Protein AF-A0A355SJ82-F1 (afdb_monomer)

Radius of gyration: 12.93 Å; Cα contacts (8 Å, |Δi|>4): 85; chains: 1; bounding box: 27×24×41 Å

Structure (mmCIF, N/CA/C/O backbone):
data_AF-A0A355SJ82-F1
#
_entry.id   AF-A0A355SJ82-F1
#
loop_
_atom_site.group_PDB
_atom_site.id
_atom_site.type_symbol
_atom_site.label_atom_id
_atom_site.label_alt_id
_atom_site.label_comp_id
_atom_site.label_asym_id
_atom_site.label_entity_id
_atom_site.label_seq_id
_atom_site.pdbx_PDB_ins_code
_atom_site.Cartn_x
_atom_site.Cartn_y
_atom_site.Cartn_z
_atom_site.occupancy
_atom_site.B_iso_or_equiv
_atom_site.auth_seq_id
_atom_site.auth_comp_id
_atom_site.auth_asym_id
_atom_site.auth_atom_id
_atom_site.pdbx_PDB_model_num
ATOM 1 N N . MET A 1 1 ? 6.843 -8.338 -15.023 1.00 78.12 1 MET A N 1
ATOM 2 C CA . MET A 1 1 ? 7.76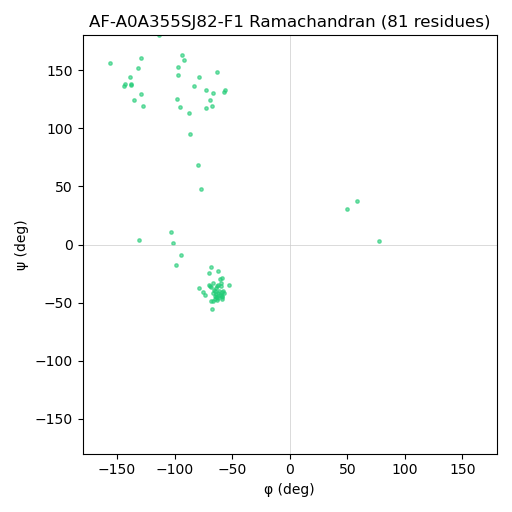0 -8.372 -13.863 1.00 78.12 1 MET A CA 1
ATOM 3 C C . MET A 1 1 ? 7.111 -7.541 -12.764 1.00 78.12 1 MET A C 1
ATOM 5 O O . MET A 1 1 ? 6.442 -6.574 -13.101 1.00 78.12 1 MET A O 1
ATOM 9 N N . GLU A 1 2 ? 7.213 -7.941 -11.497 1.00 85.06 2 GLU A N 1
ATOM 10 C CA . GLU A 1 2 ? 6.480 -7.305 -10.390 1.00 85.06 2 GLU A CA 1
ATOM 11 C C . GLU A 1 2 ? 7.439 -6.961 -9.246 1.00 85.06 2 GLU A C 1
ATOM 13 O O . GLU A 1 2 ? 8.186 -7.824 -8.787 1.00 85.06 2 GLU A O 1
ATOM 18 N N . ALA A 1 3 ? 7.392 -5.718 -8.766 1.00 91.25 3 ALA A N 1
ATOM 19 C CA . ALA A 1 3 ? 8.076 -5.296 -7.549 1.00 91.25 3 ALA A CA 1
ATOM 20 C C . ALA A 1 3 ? 7.099 -5.311 -6.365 1.00 91.25 3 ALA A C 1
ATOM 22 O O . ALA A 1 3 ? 5.914 -5.011 -6.515 1.00 91.25 3 ALA A O 1
ATOM 23 N N . LYS A 1 4 ? 7.593 -5.637 -5.167 1.00 93.12 4 LYS A N 1
ATOM 24 C CA . LYS A 1 4 ? 6.780 -5.674 -3.943 1.00 93.12 4 LYS A CA 1
ATOM 25 C C . LYS A 1 4 ? 7.448 -4.934 -2.791 1.00 93.12 4 LYS A C 1
ATOM 27 O O . LYS A 1 4 ? 8.673 -4.899 -2.686 1.00 93.12 4 LYS A O 1
ATOM 32 N N . ALA A 1 5 ? 6.626 -4.408 -1.891 1.00 94.94 5 ALA A N 1
ATOM 33 C CA . ALA A 1 5 ? 7.039 -3.894 -0.591 1.00 94.94 5 ALA A CA 1
ATOM 34 C C . ALA A 1 5 ? 6.016 -4.318 0.468 1.00 94.94 5 ALA A C 1
ATOM 36 O O . ALA A 1 5 ? 4.820 -4.392 0.189 1.00 94.94 5 ALA A O 1
ATOM 37 N N . ILE A 1 6 ? 6.488 -4.624 1.678 1.00 95.12 6 ILE A N 1
ATOM 38 C CA . ILE A 1 6 ? 5.652 -5.120 2.778 1.00 95.12 6 ILE A CA 1
ATOM 39 C C . ILE A 1 6 ? 6.040 -4.375 4.054 1.00 95.12 6 ILE A C 1
ATOM 41 O O . ILE A 1 6 ? 7.198 -4.415 4.463 1.00 95.12 6 ILE A O 1
ATOM 45 N N . ALA A 1 7 ? 5.066 -3.745 4.711 1.00 94.50 7 ALA A N 1
ATOM 46 C CA . ALA A 1 7 ? 5.225 -3.235 6.070 1.00 94.50 7 ALA A CA 1
ATOM 47 C C . ALA A 1 7 ? 4.694 -4.265 7.072 1.00 94.50 7 ALA A C 1
ATOM 49 O O . ALA A 1 7 ? 3.511 -4.602 7.055 1.00 94.50 7 ALA A O 1
ATOM 50 N N . LYS A 1 8 ? 5.570 -4.761 7.949 1.00 93.12 8 LYS A N 1
ATOM 51 C CA . LYS A 1 8 ? 5.214 -5.713 9.010 1.00 93.12 8 LYS A CA 1
ATOM 52 C C . LYS A 1 8 ? 4.980 -4.983 10.334 1.00 93.12 8 LYS A C 1
ATOM 54 O O . LYS A 1 8 ? 5.562 -3.929 10.569 1.00 93.12 8 LYS A O 1
ATOM 59 N N . TYR A 1 9 ? 4.144 -5.568 11.194 1.00 90.56 9 TYR A N 1
ATOM 60 C CA . TYR A 1 9 ? 3.858 -5.074 12.552 1.00 90.56 9 TYR A CA 1
ATOM 61 C C . TYR A 1 9 ? 3.292 -3.645 12.609 1.00 90.56 9 TYR A C 1
ATOM 63 O O . TYR A 1 9 ? 3.588 -2.861 13.511 1.00 90.56 9 TYR A O 1
ATOM 71 N N . VAL A 1 10 ? 2.445 -3.302 11.637 1.00 91.38 10 VAL A N 1
ATOM 72 C CA . VAL A 1 10 ? 1.741 -2.019 11.610 1.00 91.38 10 VAL A CA 1
ATOM 73 C C . VAL A 1 10 ? 0.704 -1.981 12.733 1.00 91.38 10 VAL A C 1
ATOM 75 O O . VAL A 1 10 ? -0.182 -2.828 12.797 1.00 91.38 10 VAL A O 1
ATOM 78 N N . ARG A 1 11 ? 0.774 -0.965 13.602 1.00 90.12 11 ARG A N 1
ATOM 79 C CA . ARG A 1 11 ? -0.140 -0.774 14.747 1.00 90.12 11 ARG A CA 1
ATOM 80 C C . ARG A 1 11 ? -1.513 -0.218 14.338 1.00 90.12 11 ARG A C 1
ATOM 82 O O . ARG A 1 11 ? -2.005 0.746 14.917 1.00 90.12 11 ARG A O 1
ATOM 89 N N . ILE A 1 12 ? -2.131 -0.795 13.311 1.00 91.00 12 ILE A N 1
ATOM 90 C CA . ILE A 1 12 ? -3.476 -0.448 12.841 1.00 91.00 12 ILE A CA 1
ATOM 91 C C . ILE A 1 12 ? -4.219 -1.743 12.515 1.00 91.00 12 ILE A C 1
ATOM 93 O O . ILE A 1 12 ? -3.668 -2.632 11.876 1.00 91.00 12 ILE A O 1
ATOM 97 N N . SER A 1 13 ? -5.491 -1.830 12.916 1.00 91.50 13 SER A N 1
ATOM 98 C CA . SER A 1 13 ? -6.343 -2.969 12.559 1.00 91.50 13 SER A CA 1
ATOM 99 C C . SER A 1 13 ? -6.406 -3.155 11.031 1.00 91.50 13 SER A C 1
ATOM 101 O O . SER A 1 13 ? -6.708 -2.181 10.324 1.00 91.50 13 SER A O 1
ATOM 103 N N . PRO A 1 14 ? -6.231 -4.387 10.515 1.00 93.12 14 PRO A N 1
ATOM 104 C CA . PRO A 1 14 ? -6.278 -4.681 9.080 1.00 93.12 14 PRO A CA 1
ATOM 105 C C . PRO A 1 14 ? -7.551 -4.171 8.406 1.00 93.12 14 PRO A C 1
ATOM 107 O O . PRO A 1 14 ? -7.514 -3.657 7.289 1.00 93.12 14 PRO A O 1
ATOM 110 N N . ARG A 1 15 ? -8.687 -4.198 9.116 1.00 92.69 15 ARG A N 1
ATOM 111 C CA . ARG A 1 15 ? -9.970 -3.678 8.624 1.00 92.69 15 ARG A CA 1
ATOM 112 C C . ARG A 1 15 ? -9.906 -2.193 8.248 1.00 92.69 15 ARG A C 1
ATOM 114 O O . ARG A 1 15 ? -10.472 -1.809 7.228 1.00 92.69 15 ARG A O 1
ATOM 121 N N . LYS A 1 16 ? -9.221 -1.357 9.040 1.00 91.94 16 LYS A N 1
ATOM 122 C CA . LYS A 1 16 ? -9.077 0.086 8.756 1.00 91.94 16 LYS A CA 1
ATOM 123 C C . LYS A 1 16 ? -8.192 0.328 7.530 1.00 91.94 16 LYS A C 1
ATOM 125 O O . LYS A 1 16 ? -8.471 1.237 6.754 1.00 91.94 16 LYS A O 1
ATOM 130 N N . VAL A 1 17 ? -7.163 -0.498 7.346 1.00 94.50 17 VAL A N 1
ATOM 131 C CA . VAL A 1 17 ? -6.234 -0.411 6.210 1.00 94.50 17 VAL A CA 1
ATOM 132 C C . VAL A 1 17 ? -6.904 -0.895 4.919 1.00 94.50 17 VAL A C 1
ATOM 134 O O . VAL A 1 17 ? -6.832 -0.219 3.895 1.00 94.50 17 VAL A O 1
ATOM 137 N N . ASN A 1 18 ? -7.645 -2.005 4.979 1.00 93.81 18 ASN A N 1
ATOM 138 C CA . ASN A 1 18 ? -8.302 -2.619 3.822 1.00 93.81 18 ASN A CA 1
ATOM 139 C C . ASN A 1 18 ? -9.300 -1.696 3.106 1.00 93.81 18 ASN A C 1
ATOM 141 O O . ASN A 1 18 ? -9.476 -1.824 1.897 1.00 93.81 18 ASN A O 1
ATOM 145 N N . ILE A 1 19 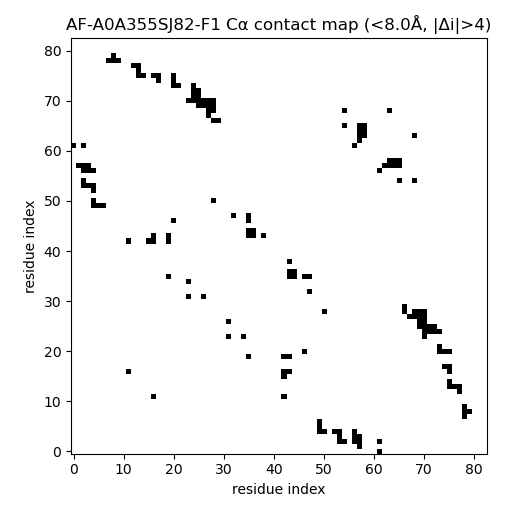? -9.927 -0.748 3.810 1.00 92.88 19 ILE A N 1
ATOM 146 C CA . ILE A 1 19 ? -10.806 0.259 3.189 1.00 92.88 19 ILE A CA 1
ATOM 147 C C . ILE A 1 19 ? -10.031 1.081 2.154 1.00 92.88 19 ILE A C 1
ATOM 149 O O . ILE A 1 19 ? -10.500 1.268 1.037 1.00 92.88 19 ILE A O 1
ATOM 153 N N . ILE A 1 20 ? -8.825 1.522 2.507 1.00 92.31 20 ILE A N 1
ATOM 154 C CA . ILE A 1 20 ? -7.979 2.341 1.636 1.00 92.31 20 ILE A CA 1
ATOM 155 C C . ILE A 1 20 ? -7.353 1.484 0.540 1.00 92.31 20 ILE A C 1
ATOM 157 O O . ILE A 1 20 ? -7.324 1.893 -0.616 1.00 92.31 20 ILE A O 1
ATOM 161 N N . LEU A 1 21 ? -6.903 0.269 0.874 1.00 94.12 21 LEU A N 1
ATOM 162 C CA . LEU A 1 21 ? -6.291 -0.635 -0.105 1.00 94.12 21 LEU A CA 1
ATOM 163 C C . LEU A 1 21 ? -7.239 -0.994 -1.252 1.00 94.12 21 LEU A C 1
ATOM 165 O O . LEU A 1 21 ? -6.780 -1.156 -2.380 1.00 94.12 21 LEU A O 1
ATOM 169 N N . LYS A 1 22 ? -8.547 -1.083 -0.982 1.00 93.56 22 LYS A N 1
ATOM 170 C CA . LYS A 1 22 ? -9.572 -1.281 -2.016 1.00 93.56 22 LYS A CA 1
ATOM 171 C C . LYS A 1 22 ? -9.701 -0.086 -2.963 1.00 93.56 22 LYS A C 1
ATOM 173 O O . LYS A 1 22 ? -9.965 -0.307 -4.136 1.00 93.56 22 LYS A O 1
ATOM 178 N N . LEU A 1 23 ? -9.496 1.145 -2.484 1.00 91.88 23 LEU A N 1
ATOM 179 C CA . LEU A 1 23 ? -9.608 2.360 -3.307 1.00 91.88 23 LEU A CA 1
ATOM 180 C C . LEU A 1 23 ? -8.475 2.488 -4.329 1.00 91.88 23 LEU A C 1
ATOM 182 O O . LEU A 1 23 ? -8.691 2.998 -5.422 1.00 91.88 23 LEU A O 1
ATOM 186 N N . ILE A 1 24 ? -7.272 2.043 -3.964 1.00 94.38 24 ILE A N 1
ATOM 187 C CA . ILE A 1 24 ? -6.060 2.202 -4.781 1.00 94.38 24 ILE A CA 1
ATOM 188 C C . ILE A 1 24 ? -5.751 0.991 -5.670 1.00 94.38 24 ILE A C 1
ATOM 190 O O . ILE A 1 24 ? -4.835 1.041 -6.486 1.00 94.38 24 ILE A O 1
ATOM 194 N N . ARG A 1 25 ? -6.462 -0.126 -5.491 1.00 94.25 25 ARG A N 1
ATOM 195 C CA . ARG A 1 25 ? -6.208 -1.361 -6.238 1.00 94.25 25 ARG A CA 1
ATOM 196 C C . ARG A 1 25 ? -6.544 -1.162 -7.718 1.00 94.25 25 ARG A C 1
ATOM 198 O O . ARG A 1 25 ? -7.641 -0.715 -8.033 1.00 94.25 25 ARG A O 1
ATOM 205 N N . GLY A 1 26 ? -5.625 -1.543 -8.604 1.00 93.06 26 GLY A N 1
ATOM 206 C CA . GLY A 1 26 ? -5.798 -1.436 -10.055 1.00 93.06 26 GLY A CA 1
ATOM 207 C C . GLY A 1 26 ? -5.598 -0.030 -10.621 1.00 93.06 26 GLY A C 1
ATOM 208 O O . GLY A 1 26 ? -5.788 0.155 -11.816 1.00 93.06 26 GLY A O 1
ATOM 209 N N . LYS A 1 27 ? -5.227 0.949 -9.788 1.00 94.19 27 LYS A N 1
ATOM 210 C CA . LYS A 1 27 ? -4.930 2.318 -10.221 1.00 94.19 27 LYS A CA 1
ATOM 211 C C . LYS A 1 27 ? -3.454 2.499 -10.536 1.00 94.19 27 LYS A C 1
ATOM 213 O O . LYS A 1 27 ? -2.603 1.775 -10.005 1.00 94.19 27 LYS A O 1
ATOM 218 N N . ASP A 1 28 ? -3.161 3.516 -11.333 1.00 94.75 28 ASP A N 1
ATOM 219 C CA . ASP A 1 28 ? -1.794 3.965 -11.569 1.00 94.75 28 ASP A CA 1
ATOM 220 C C . ASP A 1 28 ? -1.168 4.476 -10.272 1.00 94.75 28 ASP A C 1
ATOM 222 O O . ASP A 1 28 ? -1.842 5.042 -9.406 1.00 94.75 28 ASP A O 1
ATOM 226 N N . VAL A 1 29 ? 0.149 4.318 -10.134 1.00 93.69 29 VAL A N 1
ATOM 227 C CA . VAL A 1 29 ? 0.873 4.738 -8.925 1.00 93.69 29 VAL A CA 1
ATOM 228 C C . VAL A 1 29 ? 0.673 6.230 -8.642 1.00 93.69 29 VAL A C 1
ATOM 230 O O . VAL A 1 29 ? 0.445 6.613 -7.492 1.00 93.69 29 VAL A O 1
ATOM 233 N N . LYS A 1 30 ? 0.706 7.078 -9.677 1.00 93.12 30 LYS A N 1
ATOM 234 C CA . LYS A 1 30 ? 0.490 8.529 -9.541 1.00 93.12 30 LYS A CA 1
ATOM 235 C C . LYS A 1 30 ? -0.918 8.851 -9.041 1.00 93.12 30 LYS A C 1
ATOM 237 O O . LYS A 1 30 ? -1.072 9.650 -8.116 1.00 93.12 30 LYS A O 1
ATOM 242 N N . GLU A 1 31 ? -1.930 8.197 -9.609 1.00 93.62 31 GLU A N 1
ATOM 243 C CA . GLU A 1 31 ? -3.324 8.370 -9.199 1.00 93.62 31 GLU A CA 1
ATOM 244 C C . GLU A 1 31 ? -3.532 7.890 -7.755 1.00 93.62 31 GLU A C 1
ATOM 246 O O . GLU A 1 31 ? -4.107 8.599 -6.929 1.00 93.62 31 GLU A O 1
ATOM 251 N N . ALA A 1 32 ? -2.991 6.722 -7.408 1.00 94.38 32 ALA A N 1
ATOM 252 C CA . ALA A 1 32 ? -3.069 6.171 -6.062 1.00 94.38 32 ALA A CA 1
ATOM 253 C C . ALA A 1 32 ? -2.416 7.091 -5.017 1.00 94.38 32 ALA A C 1
ATOM 255 O O . ALA A 1 32 ? -2.997 7.323 -3.956 1.00 94.38 32 ALA A O 1
ATOM 256 N N . LEU A 1 33 ? -1.241 7.658 -5.311 1.00 93.56 33 LEU A N 1
ATOM 257 C CA . LEU A 1 33 ? -0.574 8.618 -4.425 1.00 93.56 33 LEU A CA 1
ATOM 258 C C . LEU A 1 33 ? -1.390 9.905 -4.250 1.00 93.56 33 LEU A C 1
ATOM 260 O O . LEU A 1 33 ? -1.446 10.441 -3.141 1.00 93.56 33 LEU A O 1
ATOM 264 N N . ALA A 1 34 ? -2.056 10.380 -5.306 1.00 94.56 34 ALA A N 1
ATOM 265 C CA . ALA A 1 34 ? -2.955 11.526 -5.220 1.00 94.56 34 ALA A CA 1
ATOM 266 C C . ALA A 1 34 ? -4.171 11.221 -4.328 1.00 94.56 34 ALA A C 1
ATOM 268 O O . ALA A 1 34 ? -4.467 11.989 -3.415 1.00 94.56 34 ALA A O 1
ATOM 269 N N . ILE A 1 35 ? -4.821 10.067 -4.515 1.00 94.06 35 ILE A N 1
ATOM 270 C CA . ILE A 1 35 ? -5.959 9.633 -3.688 1.00 94.06 35 ILE A CA 1
ATOM 271 C C . ILE A 1 35 ? -5.556 9.545 -2.214 1.00 94.06 35 ILE A C 1
ATOM 273 O O . ILE A 1 35 ? -6.255 10.061 -1.340 1.00 94.06 35 ILE A O 1
ATOM 277 N N . LEU A 1 36 ? -4.410 8.928 -1.922 1.00 93.25 36 LEU A N 1
ATOM 278 C CA . LEU A 1 36 ? -3.916 8.774 -0.555 1.00 93.25 36 LEU A CA 1
ATOM 279 C C . LEU A 1 36 ? -3.608 10.117 0.110 1.00 93.25 36 LEU A C 1
ATOM 281 O O . LEU A 1 36 ? -3.882 10.269 1.299 1.00 93.25 36 LEU A O 1
ATOM 285 N N . LYS A 1 37 ? -3.100 11.097 -0.649 1.00 93.50 37 LYS A N 1
ATOM 286 C CA . LYS A 1 37 ? -2.796 12.445 -0.148 1.00 93.50 37 LYS A CA 1
ATOM 287 C C . LYS A 1 37 ? -4.039 13.179 0.364 1.00 93.50 37 LYS A C 1
ATOM 289 O O . LYS A 1 37 ? -3.938 13.916 1.338 1.00 93.50 37 LYS A O 1
ATOM 294 N N . PHE A 1 38 ? -5.193 12.970 -0.268 1.00 92.94 38 PHE A N 1
ATOM 295 C CA . PHE A 1 38 ? -6.449 13.638 0.096 1.00 92.94 38 PHE A CA 1
ATOM 296 C C . PHE A 1 38 ? -7.402 12.761 0.918 1.00 92.94 38 PHE A C 1
ATOM 298 O O . PHE A 1 38 ? -8.490 13.206 1.274 1.00 92.94 38 PHE A O 1
ATOM 305 N N . THR A 1 39 ? -7.017 11.527 1.251 1.00 92.19 39 THR A N 1
ATOM 3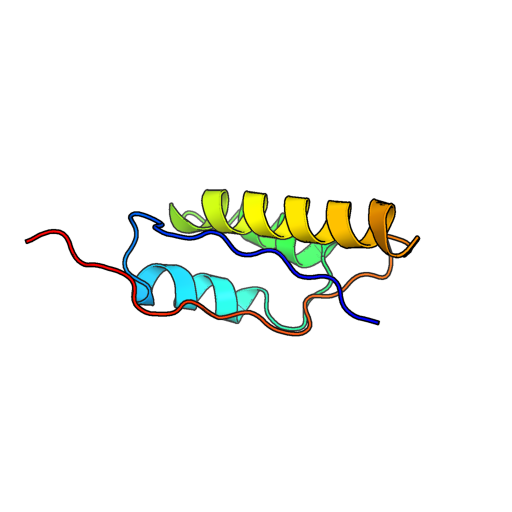06 C CA . THR A 1 39 ? -7.849 10.624 2.054 1.00 92.19 39 THR A CA 1
ATOM 307 C C . THR A 1 39 ? -7.592 10.850 3.551 1.00 92.19 39 THR A C 1
ATOM 309 O O . THR A 1 39 ? -6.512 10.488 4.030 1.00 92.19 39 THR A O 1
ATOM 312 N N . PRO A 1 40 ? -8.570 11.361 4.334 1.00 90.50 40 PRO A N 1
ATOM 313 C CA . PRO A 1 40 ? -8.394 11.692 5.750 1.00 90.50 40 PRO A CA 1
ATOM 314 C C . PRO A 1 40 ? -8.479 10.435 6.632 1.00 90.50 40 PRO A C 1
ATOM 316 O O . PRO A 1 40 ? -9.437 10.213 7.378 1.00 90.50 40 PRO A O 1
ATOM 319 N N . LYS A 1 41 ? -7.488 9.550 6.514 1.00 91.06 41 LYS A N 1
ATOM 320 C CA . LYS A 1 41 ? -7.359 8.323 7.307 1.00 91.06 41 LYS A CA 1
ATOM 321 C C . LYS A 1 41 ? -5.904 8.141 7.725 1.00 91.06 41 LYS A C 1
ATOM 323 O O . LYS A 1 41 ? -5.003 8.268 6.908 1.00 91.06 41 LYS A O 1
ATOM 3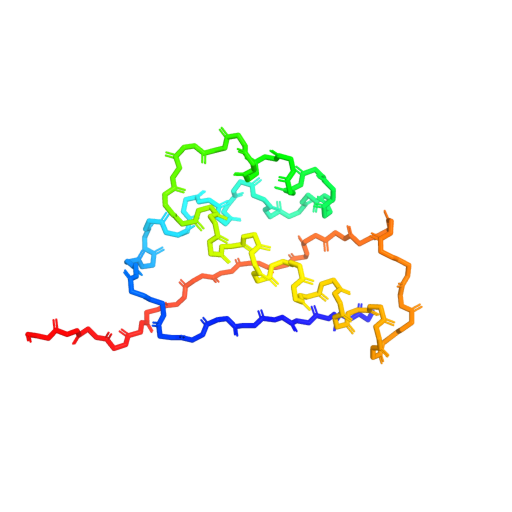28 N N . SER A 1 42 ? -5.674 7.738 8.972 1.00 88.38 42 SER A N 1
ATOM 329 C CA . SER A 1 42 ? -4.316 7.496 9.490 1.00 88.38 42 SER A CA 1
ATOM 330 C C . SER A 1 42 ? -3.557 6.401 8.731 1.00 88.38 42 SER A C 1
ATOM 332 O O . SER A 1 42 ? -2.338 6.449 8.610 1.00 88.38 42 SER A O 1
ATOM 334 N N . ALA A 1 43 ? -4.272 5.422 8.168 1.00 90.62 43 ALA A N 1
ATOM 335 C CA . ALA A 1 43 ? -3.658 4.380 7.351 1.00 90.62 43 ALA A CA 1
ATOM 336 C C . ALA A 1 43 ? -3.113 4.905 6.005 1.00 90.62 43 ALA A C 1
ATOM 338 O O . ALA A 1 43 ? -2.236 4.256 5.436 1.00 90.62 43 ALA A O 1
ATOM 339 N N . SER A 1 44 ? -3.557 6.074 5.518 1.00 92.81 44 SER A N 1
ATOM 340 C CA . SER A 1 44 ? -3.089 6.660 4.252 1.00 92.81 44 SER A CA 1
ATOM 341 C C . SER A 1 44 ? -1.584 6.923 4.263 1.00 92.81 44 SER A C 1
ATOM 343 O O . SER A 1 44 ? -0.892 6.597 3.300 1.00 92.81 44 SER A O 1
ATOM 345 N N . GLU A 1 45 ? -1.052 7.462 5.363 1.00 92.19 45 GLU A N 1
ATOM 346 C CA . GLU A 1 45 ? 0.375 7.782 5.486 1.00 92.19 45 GLU A CA 1
ATOM 347 C C . GLU A 1 45 ? 1.250 6.529 5.413 1.00 92.19 45 GLU A C 1
ATOM 349 O O . GLU A 1 45 ? 2.279 6.508 4.734 1.00 92.19 45 GLU A O 1
ATOM 354 N N . ILE A 1 46 ? 0.818 5.458 6.083 1.00 93.19 46 ILE A N 1
ATOM 355 C CA . ILE A 1 46 ? 1.541 4.184 6.110 1.00 93.19 46 ILE A C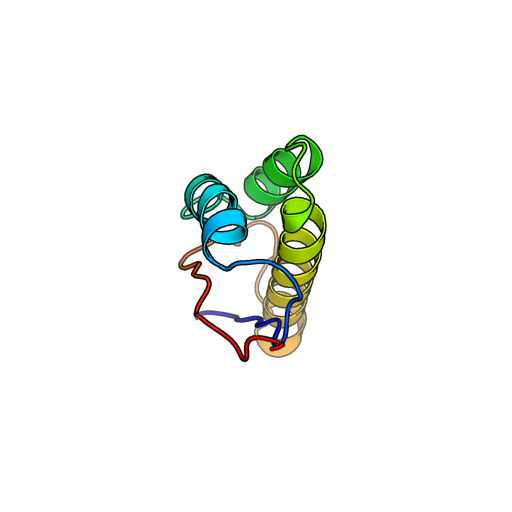A 1
ATOM 356 C C . ILE A 1 46 ? 1.529 3.548 4.722 1.00 93.19 46 ILE A C 1
ATOM 358 O O . ILE A 1 46 ? 2.581 3.175 4.207 1.00 93.19 46 ILE A O 1
ATOM 362 N N . VAL A 1 47 ? 0.357 3.480 4.087 1.00 94.62 47 VAL A N 1
ATOM 363 C CA . VAL A 1 47 ? 0.213 2.921 2.736 1.00 94.62 47 VAL A CA 1
ATOM 364 C C . VAL A 1 47 ? 1.037 3.721 1.724 1.00 94.62 47 VAL A C 1
ATOM 366 O O . VAL A 1 47 ? 1.721 3.132 0.891 1.00 94.62 47 VAL A O 1
ATOM 369 N N . THR A 1 48 ? 1.069 5.051 1.845 1.00 95.06 48 THR A N 1
ATOM 370 C CA . THR A 1 48 ? 1.892 5.923 0.991 1.00 95.06 48 THR A CA 1
ATOM 371 C C . THR A 1 48 ? 3.375 5.569 1.084 1.00 95.06 48 THR A C 1
ATOM 373 O O . THR A 1 48 ? 4.051 5.473 0.061 1.00 95.06 48 THR A O 1
ATOM 376 N N . LYS A 1 49 ? 3.896 5.340 2.297 1.00 94.88 49 LYS A N 1
ATOM 377 C CA . LYS A 1 49 ? 5.296 4.927 2.496 1.00 94.88 49 LYS A CA 1
ATOM 378 C C . LYS A 1 49 ? 5.589 3.573 1.844 1.00 94.88 49 LYS A C 1
ATOM 380 O O . LYS A 1 49 ? 6.624 3.425 1.201 1.00 94.88 49 LYS A O 1
ATOM 385 N N . VAL A 1 50 ? 4.669 2.614 1.962 1.00 95.69 50 VAL A N 1
ATOM 386 C CA . VAL A 1 50 ? 4.816 1.283 1.350 1.00 95.69 50 VAL A CA 1
ATOM 387 C C . VAL A 1 50 ? 4.832 1.370 -0.175 1.00 95.69 50 VAL A C 1
ATOM 389 O O . VAL A 1 50 ? 5.699 0.768 -0.800 1.00 95.69 50 VAL A O 1
ATOM 392 N N . ILE A 1 51 ? 3.935 2.154 -0.778 1.00 94.44 51 ILE A N 1
ATOM 393 C CA . ILE A 1 51 ? 3.901 2.344 -2.237 1.00 94.44 51 ILE A CA 1
ATOM 394 C C . ILE A 1 51 ? 5.194 2.992 -2.725 1.00 94.44 51 ILE A C 1
ATOM 396 O O . ILE A 1 51 ? 5.795 2.492 -3.668 1.00 94.44 51 ILE A O 1
ATOM 400 N N . LYS A 1 52 ? 5.672 4.051 -2.059 1.00 94.31 52 LYS A N 1
ATOM 401 C CA . LYS A 1 52 ? 6.952 4.687 -2.414 1.00 94.31 52 LYS A CA 1
ATOM 402 C C . LYS A 1 52 ? 8.121 3.702 -2.354 1.00 94.31 52 LYS A C 1
ATOM 404 O O . LYS A 1 52 ? 8.966 3.710 -3.239 1.00 94.31 52 LYS A O 1
ATOM 409 N N . SER A 1 53 ? 8.143 2.823 -1.351 1.00 95.06 53 SER A N 1
ATOM 410 C CA . SER A 1 53 ? 9.149 1.760 -1.265 1.00 95.06 53 SER A CA 1
ATOM 411 C C . SER A 1 53 ? 9.012 0.732 -2.393 1.00 95.06 53 SER A C 1
ATOM 413 O O . SER A 1 53 ? 10.026 0.296 -2.927 1.00 95.06 53 SER A O 1
ATOM 415 N N . ALA A 1 54 ? 7.792 0.361 -2.791 1.00 94.00 54 ALA A N 1
ATOM 416 C CA . ALA A 1 54 ? 7.575 -0.555 -3.912 1.00 94.00 54 ALA A CA 1
ATOM 417 C C . ALA A 1 54 ? 8.037 0.045 -5.249 1.00 94.00 54 ALA A C 1
ATOM 419 O O . ALA A 1 54 ? 8.654 -0.660 -6.041 1.00 94.00 54 ALA A O 1
ATOM 420 N N . VAL A 1 55 ? 7.789 1.341 -5.468 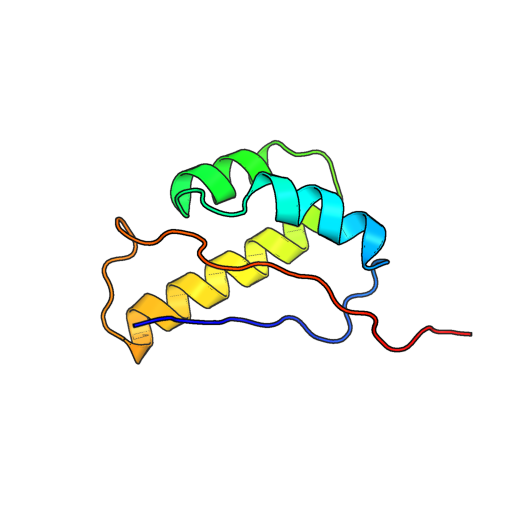1.00 93.06 55 VAL A N 1
ATOM 421 C CA . VAL A 1 55 ? 8.268 2.083 -6.647 1.00 93.06 55 VAL A CA 1
ATOM 422 C C . VAL A 1 55 ? 9.792 2.121 -6.671 1.00 93.06 55 VAL A C 1
ATOM 424 O O . VAL A 1 55 ? 10.385 1.730 -7.667 1.00 93.06 55 VAL A O 1
ATOM 427 N N . ALA A 1 56 ? 10.429 2.464 -5.548 1.00 92.81 56 ALA A N 1
ATOM 428 C CA . ALA A 1 56 ? 11.887 2.456 -5.449 1.00 92.81 56 ALA A CA 1
ATOM 429 C C . ALA A 1 56 ? 12.486 1.060 -5.709 1.00 92.81 56 ALA A C 1
ATOM 431 O O . ALA A 1 56 ? 13.550 0.947 -6.311 1.00 92.81 56 ALA A O 1
ATOM 432 N N . ASN A 1 57 ? 11.810 -0.016 -5.293 1.00 93.25 57 ASN A N 1
ATOM 433 C CA . ASN A 1 57 ? 12.240 -1.381 -5.612 1.00 93.25 57 ASN A CA 1
ATOM 434 C C . ASN A 1 57 ? 12.085 -1.698 -7.108 1.00 93.25 57 ASN A C 1
ATOM 436 O O . ASN A 1 57 ? 12.914 -2.416 -7.662 1.00 93.25 57 ASN A O 1
ATOM 440 N N . ALA A 1 58 ? 11.032 -1.190 -7.753 1.00 92.00 58 ALA A N 1
ATOM 441 C CA . ALA A 1 58 ? 10.805 -1.362 -9.185 1.00 92.00 58 ALA A CA 1
ATOM 442 C C . ALA A 1 58 ? 11.865 -0.631 -10.022 1.00 92.00 58 ALA A C 1
ATOM 444 O O . ALA A 1 58 ? 12.379 -1.197 -10.981 1.00 92.00 58 ALA A O 1
ATOM 445 N N . GLU A 1 59 ? 12.224 0.589 -9.625 1.00 90.19 59 GLU A N 1
ATOM 446 C CA . GLU A 1 59 ? 13.271 1.384 -10.271 1.00 90.19 59 GLU A CA 1
ATOM 447 C C . GLU A 1 59 ? 14.655 0.753 -10.076 1.00 90.19 59 GLU A C 1
ATOM 449 O O . GLU A 1 59 ? 15.340 0.457 -11.048 1.00 90.19 59 GLU A O 1
ATOM 454 N N . ASN A 1 60 ? 15.062 0.498 -8.827 1.00 91.50 60 ASN A N 1
ATOM 455 C CA . ASN A 1 60 ? 16.451 0.131 -8.529 1.00 91.50 60 ASN A CA 1
ATOM 456 C C . ASN A 1 60 ? 16.788 -1.331 -8.843 1.00 91.50 60 ASN A C 1
ATOM 458 O O . ASN A 1 60 ? 17.901 -1.620 -9.264 1.00 91.50 60 ASN A O 1
ATOM 462 N N . ASN A 1 61 ? 15.858 -2.266 -8.612 1.00 88.88 61 ASN A N 1
ATOM 463 C CA . ASN A 1 61 ? 16.155 -3.699 -8.752 1.00 88.88 61 ASN A CA 1
ATOM 464 C C . ASN A 1 61 ? 15.697 -4.278 -10.092 1.00 88.88 61 ASN A C 1
ATOM 466 O O . ASN A 1 61 ? 16.092 -5.387 -10.451 1.00 88.88 61 ASN A O 1
ATOM 470 N N . HIS A 1 62 ? 14.803 -3.577 -10.786 1.00 86.69 62 HIS A N 1
ATOM 471 C CA . HIS A 1 62 ? 14.161 -4.075 -11.997 1.00 86.69 62 HIS A CA 1
ATOM 472 C C . HIS A 1 62 ? 14.195 -3.073 -13.156 1.00 86.69 62 HIS A C 1
ATOM 474 O O . HIS A 1 62 ? 13.601 -3.367 -14.193 1.00 86.69 62 HIS A O 1
ATOM 480 N N . GLU A 1 63 ? 14.850 -1.917 -12.976 1.00 87.81 63 GLU A N 1
ATOM 481 C CA . GLU A 1 63 ? 15.024 -0.864 -13.991 1.00 87.81 63 GLU A CA 1
ATOM 482 C C . GLU A 1 63 ? 13.704 -0.466 -14.676 1.00 87.81 63 GLU A C 1
ATOM 484 O O . GLU A 1 63 ? 13.656 -0.101 -15.851 1.00 87.81 63 GLU A O 1
ATOM 489 N N . MET A 1 64 ? 12.590 -0.564 -13.943 1.00 88.81 64 MET A N 1
ATOM 490 C CA . MET A 1 64 ? 11.272 -0.252 -14.482 1.00 88.81 64 MET A CA 1
ATOM 491 C C . MET A 1 64 ? 11.054 1.252 -14.524 1.00 88.81 64 MET A C 1
ATOM 493 O O . MET A 1 64 ? 11.426 1.969 -13.597 1.00 88.81 64 MET A O 1
ATOM 497 N N . ASN A 1 65 ? 10.352 1.717 -15.558 1.00 87.81 65 ASN A N 1
ATOM 498 C CA . ASN A 1 65 ? 9.934 3.109 -15.623 1.00 87.81 65 ASN A CA 1
ATOM 499 C C . ASN A 1 65 ? 8.796 3.374 -14.610 1.00 87.81 65 ASN A C 1
ATOM 501 O O . ASN A 1 65 ? 7.709 2.804 -14.771 1.00 87.81 65 ASN A O 1
ATOM 505 N N . PRO A 1 66 ? 8.999 4.253 -13.611 1.00 82.50 66 PRO A N 1
ATOM 506 C CA . PRO A 1 66 ? 8.006 4.574 -12.586 1.00 82.50 66 PRO A CA 1
ATOM 507 C C . PRO A 1 66 ? 6.722 5.206 -13.128 1.00 82.50 66 PRO A C 1
ATOM 509 O O . PRO A 1 66 ? 5.672 5.098 -12.490 1.00 82.50 66 PRO A O 1
ATOM 512 N N . ASP A 1 67 ? 6.772 5.825 -14.308 1.00 85.69 67 ASP A N 1
ATOM 513 C CA . ASP A 1 67 ? 5.609 6.452 -14.933 1.00 85.69 67 ASP A CA 1
ATOM 514 C C . ASP A 1 67 ? 4.571 5.439 -15.422 1.00 85.69 67 ASP A C 1
ATOM 516 O O . ASP A 1 67 ? 3.389 5.771 -15.487 1.00 85.69 67 ASP A O 1
ATOM 520 N N . ASN A 1 68 ? 5.000 4.207 -15.707 1.00 88.31 68 ASN A N 1
ATOM 521 C CA . ASN A 1 68 ? 4.153 3.134 -16.230 1.00 88.31 68 ASN A CA 1
ATOM 522 C C . ASN A 1 68 ? 3.769 2.105 -15.153 1.00 88.31 68 ASN A C 1
ATOM 524 O O . ASN A 1 68 ? 3.272 1.021 -15.469 1.00 88.31 68 ASN A O 1
ATOM 528 N N . LEU A 1 69 ? 4.038 2.400 -13.877 1.00 91.25 69 LEU A N 1
ATOM 529 C CA . LEU A 1 69 ? 3.715 1.498 -12.779 1.00 91.25 69 LEU A CA 1
ATOM 530 C C . LEU A 1 69 ? 2.256 1.652 -12.350 1.00 91.25 69 LEU A C 1
ATOM 532 O O . LEU A 1 69 ? 1.755 2.753 -12.107 1.00 91.25 69 LEU A O 1
ATOM 536 N N . TYR A 1 70 ? 1.615 0.509 -12.133 1.00 94.19 70 TYR A N 1
ATOM 537 C CA . TYR A 1 70 ? 0.271 0.414 -11.584 1.00 94.19 70 TYR A CA 1
ATOM 538 C C . TYR A 1 70 ? 0.233 -0.571 -10.416 1.00 94.19 70 TYR A C 1
ATOM 540 O O . TYR A 1 70 ? 1.099 -1.433 -10.242 1.00 94.19 70 TYR A O 1
ATOM 548 N N . ILE A 1 71 ? -0.798 -0.444 -9.587 1.00 94.81 71 ILE A N 1
ATOM 549 C CA . ILE A 1 71 ? -0.974 -1.273 -8.401 1.00 94.81 71 ILE A CA 1
ATOM 550 C C . ILE A 1 71 ? -1.713 -2.557 -8.780 1.00 94.81 71 ILE A C 1
ATOM 552 O O . ILE A 1 71 ? -2.944 -2.602 -8.790 1.00 94.81 71 ILE A O 1
ATOM 556 N N . ALA A 1 72 ? -0.959 -3.626 -9.041 1.00 93.56 72 ALA A N 1
ATOM 557 C CA . ALA A 1 72 ? -1.525 -4.922 -9.413 1.00 93.56 72 ALA A CA 1
ATOM 558 C C . ALA A 1 72 ? -2.287 -5.598 -8.256 1.00 93.56 72 ALA A C 1
ATOM 560 O O . ALA A 1 72 ? -3.417 -6.060 -8.426 1.00 93.56 72 ALA A O 1
ATOM 561 N N . LYS A 1 73 ? -1.687 -5.665 -7.059 1.00 93.56 73 LYS A N 1
ATOM 562 C CA . LYS A 1 73 ? -2.262 -6.349 -5.887 1.00 93.56 73 LYS A CA 1
ATOM 563 C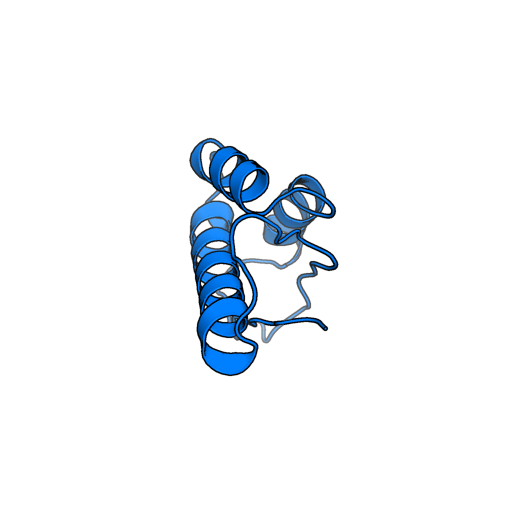 C . LYS A 1 73 ? -1.959 -5.595 -4.595 1.00 93.56 73 LYS A C 1
ATOM 565 O O . LYS A 1 73 ? -0.840 -5.150 -4.371 1.00 93.56 73 LYS A O 1
ATOM 570 N N . THR A 1 74 ? -2.960 -5.507 -3.721 1.00 95.25 74 THR A N 1
ATOM 571 C CA . THR A 1 74 ? -2.862 -4.915 -2.376 1.00 95.25 74 THR A CA 1
ATOM 572 C C . THR A 1 74 ? -3.725 -5.692 -1.397 1.00 95.25 74 THR A C 1
ATOM 574 O O . THR A 1 74 ? -4.870 -6.031 -1.707 1.00 95.25 74 THR A O 1
ATOM 577 N N . TYR A 1 75 ? -3.202 -5.960 -0.207 1.00 94.25 75 TYR A N 1
ATOM 578 C CA . TYR A 1 75 ? -3.919 -6.646 0.865 1.00 94.25 75 TYR A CA 1
ATOM 579 C C . TYR A 1 75 ? -3.304 -6.287 2.224 1.00 94.25 75 TYR A C 1
ATOM 581 O O . TYR A 1 75 ? -2.155 -5.849 2.293 1.00 94.25 75 TYR A O 1
ATOM 589 N N . ALA A 1 76 ? -4.095 -6.415 3.288 1.00 94.69 76 ALA A N 1
ATOM 590 C CA . ALA A 1 76 ? -3.637 -6.296 4.666 1.00 94.69 76 ALA A CA 1
ATOM 591 C C . ALA A 1 76 ? -4.076 -7.538 5.443 1.00 94.69 76 ALA A C 1
ATOM 593 O O . ALA A 1 76 ? -5.279 -7.787 5.568 1.00 94.69 76 ALA A O 1
ATOM 594 N N . ASP A 1 77 ? -3.089 -8.263 5.962 1.00 92.94 77 ASP A N 1
ATOM 595 C CA . ASP A 1 77 ? -3.273 -9.482 6.748 1.00 92.94 77 ASP A CA 1
ATOM 596 C C . ASP A 1 77 ? -3.314 -9.180 8.248 1.00 92.94 77 ASP A C 1
ATOM 598 O O . ASP A 1 77 ? -2.903 -8.108 8.707 1.00 92.94 77 ASP A O 1
ATOM 602 N N . GLU A 1 78 ? -3.810 -10.141 9.024 1.00 91.56 78 GLU A N 1
ATOM 603 C CA . GLU A 1 78 ? -3.794 -10.065 10.481 1.00 91.56 78 GLU A CA 1
ATOM 604 C C . GLU A 1 78 ? -2.376 -10.263 11.029 1.00 91.56 78 GLU A C 1
ATOM 606 O O . GLU A 1 78 ? -1.639 -11.159 10.622 1.00 91.56 78 G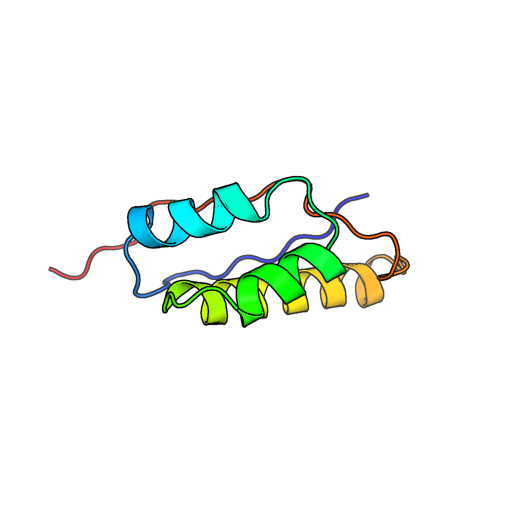LU A O 1
ATOM 611 N N . GLY A 1 79 ? -1.990 -9.385 11.955 1.00 89.38 79 GLY A N 1
ATOM 612 C CA . GLY A 1 79 ? -0.717 -9.449 12.666 1.00 89.38 79 GLY A CA 1
ATOM 613 C C . GLY A 1 79 ? -0.909 -9.728 14.159 1.00 89.38 79 GLY A C 1
ATOM 614 O O . GLY A 1 79 ? -2.044 -9.824 14.629 1.00 89.38 79 GLY A O 1
ATOM 615 N N . PRO A 1 80 ? 0.189 -9.812 14.930 1.00 91.94 80 PRO A N 1
ATOM 616 C CA . PRO A 1 80 ? 0.127 -9.998 16.376 1.00 91.94 80 PRO A CA 1
ATOM 617 C C . PRO A 1 80 ? -0.676 -8.886 17.062 1.00 91.94 80 PRO A C 1
ATOM 619 O O . PRO A 1 80 ? -0.446 -7.699 16.817 1.00 91.94 80 PRO A O 1
ATOM 622 N N . ILE A 1 81 ? -1.603 -9.278 17.936 1.00 88.50 81 ILE A N 1
ATOM 623 C CA . ILE A 1 81 ? -2.443 -8.363 18.712 1.00 88.50 81 ILE A CA 1
ATOM 624 C C . ILE A 1 81 ? -1.825 -8.215 20.102 1.00 88.50 81 ILE A C 1
ATOM 626 O O . ILE A 1 81 ? -1.587 -9.210 20.786 1.00 88.50 81 ILE A O 1
ATOM 630 N N . LEU A 1 82 ? -1.566 -6.971 20.512 1.00 88.56 82 LEU A N 1
ATOM 631 C CA . LEU A 1 82 ? -1.203 -6.660 21.893 1.00 88.56 82 LEU A CA 1
ATOM 632 C C . LEU A 1 82 ? -2.433 -6.923 22.771 1.00 88.56 82 LEU A C 1
ATOM 634 O O . LEU A 1 82 ? -3.486 -6.332 22.524 1.00 88.56 82 LEU A O 1
ATOM 638 N N . LYS A 1 83 ? -2.299 -7.844 23.726 1.00 79.75 83 LYS A N 1
ATOM 639 C CA . LYS A 1 83 ? -3.295 -8.082 24.774 1.00 79.75 83 LYS A CA 1
ATOM 640 C C . LYS A 1 83 ? -3.071 -7.134 25.940 1.00 79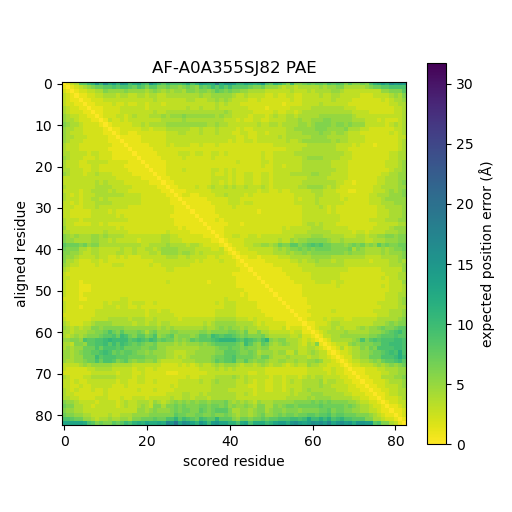.75 83 LYS A C 1
ATOM 642 O O . LYS A 1 83 ? -1.886 -6.853 26.226 1.00 79.75 83 LYS A O 1
#

Foldseek 3Di:
DFFFFDDPPDPDDQVLLVVLQVVQAFAQLVVSLVCLVPDPGPNSVVVNVRSVVRLVCCCPVVVDDSRPDGHHDDGGDDHDDDD

Solvent-accessible surface area (backbone atoms only — not comparable to full-atom values): 5165 Å² total; per-residue (Å²): 139,85,61,75,59,82,83,76,89,66,96,61,62,36,74,68,42,41,62,56,40,62,73,35,48,72,31,41,48,70,58,32,53,53,52,39,74,73,44,98,48,82,52,29,62,57,52,49,53,38,51,53,48,18,49,52,41,25,38,75,77,62,72,41,64,74,90,78,40,58,34,83,80,68,86,63,70,90,70,92,75,88,128

Secondary structure (DSSP, 8-state):
--------S-SS-HHHHHHHHHHHTTSBHHHHHHHHHH---HHHHHHHHHHHHHHHHHHHHH---GGG-B---------PPP-

Nearest PDB structures (foldseek):
  7nhn-assembly1_V  TM=9.986E-01  e=6.858E-09  Listeria monocytogenes EGD-e
  6buw-assembly1_RW  TM=9.955E-01  e=6.401E-09  Thermus thermophilus HB8
  7asm-assembly1_Q  TM=9.989E-01  e=9.040E-09  Staphylococcus aureus
  8c94-assembly1_S  TM=9.696E-01  e=2.664E-07  Escherichia coli
  8rdw-assembly1_RF  TM=9.900E-01  e=8.614E-07  Psychrobacter urativorans

Mean predicted aligned error: 3.45 Å

Sequence (83 aa):
MEAKAIAKYVRISPRKVNIILKLIRGKDVKEALAILKFTPKSASEIVTKVIKSAVANAENNHEMNPDNLYIAKTYADEGPILK

pLDDT: mean 91.93, std 3.27, range [78.12, 95.69]